Protein AF-A0A2V7V1M3-F1 (afdb_monomer_lite)

Sequence (64 aa):
MYAFTAPGSHVVFVCGSRFHEGWRRKPEWGEIILIHEALHSLGLGEDPPSSEEITARVAGSCAP

pLDDT: mean 94.41, std 5.61, range [60.38, 97.81]

Secondary structure (DSSP, 8-state):
--EE--TT-S-PEE-HHHHHHHHHH-HHHHHHHHHHHHHHHTT--SSSSPHHHHHHHHHHHS--

Structure (mmCIF, N/CA/C/O backbone):
data_AF-A0A2V7V1M3-F1
#
_entry.id   AF-A0A2V7V1M3-F1
#
loop_
_atom_site.group_PDB
_atom_site.id
_atom_site.type_symbol
_atom_site.label_atom_id
_atom_site.label_alt_id
_atom_site.label_comp_id
_atom_site.label_asym_id
_atom_site.label_entity_id
_atom_site.label_seq_id
_atom_site.pdbx_PDB_ins_code
_atom_site.Cartn_x
_atom_site.Cartn_y
_atom_site.Cartn_z
_atom_site.occupancy
_atom_site.B_iso_or_equiv
_atom_site.auth_seq_id
_atom_site.auth_comp_id
_atom_site.auth_asym_id
_atom_site.auth_atom_id
_atom_site.pdbx_PDB_model_num
ATOM 1 N N . MET A 1 1 ? -2.364 5.080 -8.081 1.00 79.62 1 MET A N 1
ATOM 2 C CA . MET A 1 1 ? -2.638 3.798 -7.417 1.00 79.62 1 MET A CA 1
ATOM 3 C C . MET A 1 1 ? -1.682 2.747 -7.950 1.00 79.62 1 MET A C 1
ATOM 5 O O . MET A 1 1 ? -1.564 2.626 -9.166 1.00 79.62 1 MET A O 1
ATOM 9 N N . TYR A 1 2 ? -0.929 2.102 -7.061 1.00 94.56 2 TYR A N 1
ATOM 10 C CA . TYR A 1 2 ? 0.047 1.054 -7.392 1.00 94.56 2 TYR A CA 1
ATOM 11 C C . TYR A 1 2 ? -0.469 -0.333 -6.982 1.00 94.56 2 TYR A C 1
ATOM 13 O O . TYR A 1 2 ? -0.208 -1.311 -7.673 1.00 94.56 2 TYR A O 1
ATOM 21 N N . ALA A 1 3 ? -1.247 -0.399 -5.908 1.00 97.06 3 ALA A N 1
ATOM 22 C CA . ALA A 1 3 ? -2.091 -1.519 -5.525 1.00 97.06 3 ALA A CA 1
ATOM 23 C C . ALA A 1 3 ? -3.342 -0.962 -4.818 1.00 97.06 3 ALA A C 1
ATOM 25 O O . AL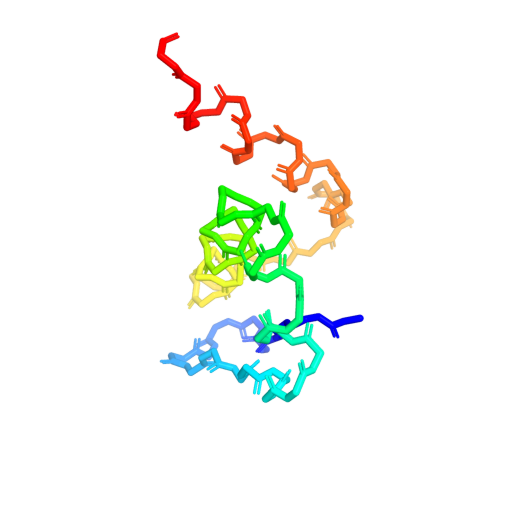A A 1 3 ? -3.407 0.254 -4.615 1.00 97.06 3 ALA A O 1
ATOM 26 N N . PHE A 1 4 ? -4.330 -1.812 -4.534 1.00 96.81 4 PHE A N 1
ATOM 27 C CA . PHE A 1 4 ? -5.518 -1.461 -3.753 1.00 96.81 4 PHE A CA 1
ATOM 28 C C . PHE A 1 4 ? -6.170 -2.685 -3.102 1.00 96.81 4 PHE A C 1
ATOM 30 O O . PHE A 1 4 ? -6.112 -3.793 -3.646 1.00 96.81 4 PHE A O 1
ATOM 37 N N . THR A 1 5 ? -6.857 -2.463 -1.985 1.00 97.50 5 THR A N 1
ATOM 38 C CA . THR A 1 5 ? -7.623 -3.471 -1.244 1.00 97.50 5 THR A CA 1
ATOM 39 C C . THR A 1 5 ? -8.924 -2.867 -0.735 1.00 97.50 5 THR A C 1
ATOM 41 O O . THR A 1 5 ? -8.946 -1.761 -0.206 1.00 97.50 5 THR A O 1
ATOM 44 N N . ALA A 1 6 ? -10.032 -3.594 -0.879 1.00 95.44 6 ALA A N 1
ATOM 45 C CA . ALA A 1 6 ? -11.266 -3.222 -0.192 1.00 95.44 6 ALA A CA 1
ATOM 46 C C . ALA A 1 6 ? -11.141 -3.582 1.302 1.00 95.44 6 ALA A C 1
ATOM 48 O O . ALA A 1 6 ? -10.713 -4.701 1.592 1.00 95.44 6 ALA A O 1
ATOM 49 N N . PRO A 1 7 ? -11.531 -2.710 2.251 1.00 96.12 7 PRO A N 1
ATOM 50 C CA . PRO A 1 7 ? -11.447 -3.030 3.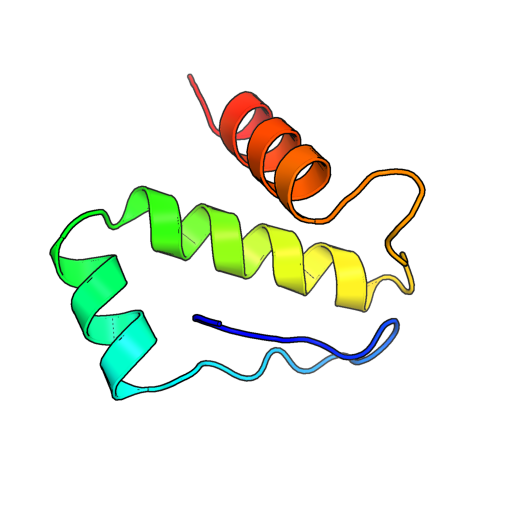672 1.00 96.12 7 PRO A CA 1
ATOM 51 C C . PRO A 1 7 ? -12.110 -4.374 4.022 1.00 96.12 7 PRO A C 1
ATOM 53 O O . PRO A 1 7 ? -13.255 -4.630 3.651 1.00 96.12 7 PRO A O 1
ATOM 56 N N . GLY A 1 8 ? -11.370 -5.247 4.709 1.00 95.50 8 GLY A N 1
ATOM 57 C CA . GLY A 1 8 ? -11.791 -6.600 5.097 1.00 95.50 8 GLY A CA 1
ATOM 58 C C . GLY A 1 8 ? -11.640 -7.664 4.000 1.00 95.50 8 GLY A C 1
ATOM 59 O O . GLY A 1 8 ? -11.905 -8.838 4.246 1.00 95.50 8 GLY A O 1
ATOM 60 N N . SER A 1 9 ? -11.211 -7.288 2.792 1.00 96.62 9 SER A N 1
ATOM 61 C CA . SER A 1 9 ? -10.873 -8.231 1.720 1.00 96.62 9 SER A CA 1
ATOM 62 C C . SER A 1 9 ? -9.557 -8.944 2.011 1.00 96.62 9 SER A C 1
ATOM 64 O O . SER A 1 9 ? -8.566 -8.308 2.346 1.00 96.62 9 SER A O 1
ATOM 66 N N . HIS A 1 10 ? -9.490 -10.250 1.752 1.00 95.50 10 HIS A N 1
ATOM 67 C CA . HIS A 1 10 ? -8.243 -11.024 1.816 1.00 95.50 10 HIS A CA 1
ATOM 68 C C . HIS A 1 10 ? -7.405 -10.963 0.524 1.00 95.50 10 HIS A C 1
ATOM 70 O O . HIS A 1 10 ? -6.500 -11.773 0.332 1.00 95.50 10 HIS A O 1
ATOM 76 N N . VAL A 1 11 ? -7.723 -10.040 -0.388 1.00 97.31 11 VAL A N 1
ATOM 77 C CA . VAL A 1 11 ? -7.067 -9.902 -1.696 1.00 97.31 11 VAL A CA 1
ATOM 78 C C . VAL A 1 11 ? -6.567 -8.476 -1.891 1.00 97.31 11 VAL A C 1
ATOM 80 O O . VAL A 1 11 ? -7.370 -7.542 -1.885 1.00 97.31 11 VAL A O 1
ATOM 83 N N . VAL A 1 12 ? -5.260 -8.353 -2.147 1.00 97.38 12 VAL A N 1
ATOM 84 C CA . VAL A 1 12 ? -4.599 -7.128 -2.615 1.00 97.38 12 VAL A CA 1
ATOM 85 C C . VAL A 1 12 ? -4.496 -7.172 -4.140 1.00 97.38 12 VAL A C 1
ATOM 87 O O . VAL A 1 12 ? -3.872 -8.075 -4.705 1.00 97.38 12 VAL A O 1
ATOM 90 N N . PHE A 1 13 ? -5.077 -6.190 -4.823 1.00 97.81 13 PHE A N 1
ATOM 91 C CA . PHE A 1 13 ? -4.970 -6.052 -6.273 1.00 97.81 13 PHE A CA 1
ATOM 92 C C . PHE A 1 13 ? -3.762 -5.194 -6.633 1.00 97.81 13 PHE A C 1
ATOM 94 O O . PHE A 1 13 ? -3.703 -4.016 -6.295 1.00 97.81 13 PHE A O 1
ATOM 101 N N . VAL A 1 14 ? -2.806 -5.764 -7.366 1.00 97.44 14 VAL A N 1
ATOM 102 C CA . VAL A 1 14 ? -1.593 -5.056 -7.797 1.00 97.44 14 VAL A CA 1
ATOM 103 C C . VAL A 1 14 ? -1.780 -4.482 -9.202 1.00 97.44 14 VAL A C 1
ATOM 105 O O . VAL A 1 14 ? -2.103 -5.203 -10.148 1.00 97.44 14 VAL A O 1
ATOM 108 N N . CYS A 1 15 ? -1.537 -3.181 -9.375 1.00 97.25 15 CYS A N 1
ATOM 109 C CA . CYS A 1 15 ? -1.614 -2.518 -10.675 1.00 97.25 15 CYS A CA 1
ATOM 110 C C . CYS A 1 15 ? -0.364 -2.835 -11.516 1.00 97.25 15 CYS A C 1
ATOM 112 O O . CYS A 1 15 ? 0.562 -2.031 -11.565 1.00 97.25 15 CYS A O 1
ATOM 114 N N . GLY A 1 16 ? -0.360 -3.993 -12.186 1.00 96.38 16 GLY A N 1
ATOM 115 C CA . GLY A 1 16 ? 0.737 -4.587 -12.973 1.00 96.38 16 GLY A CA 1
ATOM 116 C C . GLY A 1 16 ? 1.892 -3.664 -13.395 1.00 96.38 16 GLY A C 1
ATOM 117 O O . GLY A 1 16 ? 2.903 -3.581 -12.698 1.00 96.38 16 GLY A O 1
ATOM 118 N N . SER A 1 17 ? 1.776 -2.992 -14.547 1.00 96.19 17 SER A N 1
ATOM 119 C CA . SER A 1 17 ? 2.870 -2.183 -15.117 1.00 96.19 17 SER A CA 1
ATOM 120 C C . SER A 1 17 ? 3.291 -1.024 -14.213 1.00 96.19 17 SER A C 1
ATOM 122 O O . SER A 1 17 ? 4.481 -0.808 -13.994 1.00 96.19 17 SER A O 1
ATOM 124 N N . ARG A 1 18 ? 2.324 -0.315 -13.626 1.00 95.62 18 ARG A N 1
ATOM 125 C CA . ARG A 1 18 ? 2.587 0.840 -12.762 1.00 95.62 18 ARG A CA 1
ATOM 126 C C . ARG A 1 18 ? 3.318 0.441 -11.480 1.00 95.62 18 ARG A C 1
ATOM 128 O O . ARG A 1 18 ? 4.260 1.123 -11.084 1.00 95.62 18 ARG A O 1
ATOM 135 N N . PHE A 1 19 ? 2.911 -0.660 -10.850 1.00 96.50 19 PHE A N 1
ATOM 136 C CA . PHE A 1 19 ? 3.596 -1.232 -9.693 1.00 96.50 19 PHE A CA 1
ATOM 137 C C . PHE A 1 19 ? 5.010 -1.668 -1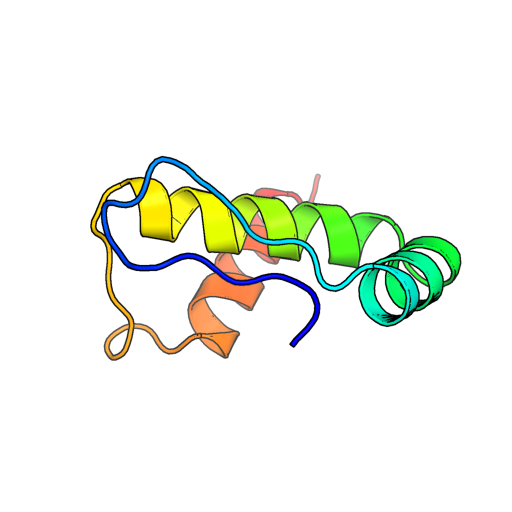0.061 1.00 96.50 19 PHE A C 1
ATOM 139 O O . PHE A 1 19 ? 5.957 -1.302 -9.375 1.00 96.50 19 PHE A O 1
ATOM 146 N N . HIS A 1 20 ? 5.168 -2.380 -11.178 1.00 96.12 20 HIS A N 1
ATOM 147 C CA . HIS A 1 20 ? 6.471 -2.849 -11.635 1.00 96.12 20 HIS A CA 1
ATOM 148 C C . HIS A 1 20 ? 7.457 -1.697 -11.897 1.00 96.12 20 HIS A C 1
ATOM 150 O O . HIS A 1 20 ? 8.604 -1.746 -11.454 1.00 96.12 20 HIS A O 1
ATOM 156 N N . GLU A 1 21 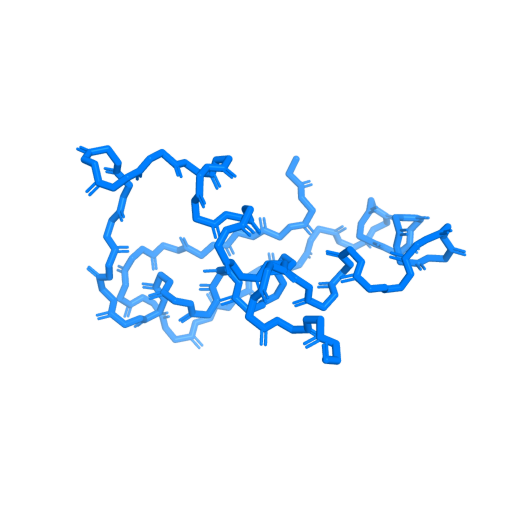? 7.018 -0.637 -12.577 1.00 95.62 21 GLU A N 1
ATOM 157 C CA . GLU A 1 21 ? 7.843 0.550 -12.819 1.00 95.62 21 GLU A CA 1
ATOM 158 C C . GLU A 1 21 ? 8.217 1.277 -11.523 1.00 95.62 21 GLU A C 1
ATOM 160 O O . GLU A 1 21 ? 9.362 1.711 -11.376 1.00 95.62 21 GLU A O 1
ATOM 165 N N . GLY A 1 22 ? 7.278 1.388 -10.577 1.00 93.38 22 GLY A N 1
ATOM 166 C CA . GLY A 1 22 ? 7.529 1.955 -9.251 1.00 93.38 22 GLY A CA 1
ATOM 167 C C . GLY A 1 22 ? 8.555 1.137 -8.466 1.00 93.38 22 GLY A C 1
ATOM 168 O O . GLY A 1 22 ? 9.564 1.683 -8.021 1.00 93.38 22 GLY A O 1
ATOM 169 N N . TRP A 1 23 ? 8.351 -0.181 -8.395 1.00 94.25 23 TRP A N 1
ATOM 170 C CA . TRP A 1 23 ? 9.247 -1.132 -7.737 1.00 94.25 23 TRP A CA 1
ATOM 171 C C . TRP A 1 23 ? 10.672 -1.045 -8.281 1.00 94.25 23 TRP A C 1
ATOM 173 O O . TRP A 1 23 ? 11.630 -0.957 -7.522 1.00 94.25 23 TRP A O 1
ATOM 183 N N . ARG A 1 24 ? 10.834 -1.007 -9.609 1.00 96.56 24 ARG A N 1
ATOM 184 C CA . ARG A 1 24 ? 12.159 -0.897 -10.238 1.00 96.56 24 ARG A CA 1
ATOM 185 C C . ARG A 1 24 ? 12.912 0.383 -9.879 1.00 96.56 24 ARG A C 1
ATOM 187 O O . ARG A 1 24 ? 14.135 0.391 -9.970 1.00 96.56 24 ARG A O 1
ATOM 194 N N . ARG A 1 25 ? 12.202 1.464 -9.547 1.00 95.00 25 ARG A N 1
ATOM 195 C CA . ARG A 1 25 ? 12.805 2.749 -9.162 1.00 95.00 25 ARG A CA 1
ATOM 196 C C . ARG A 1 25 ? 13.097 2.819 -7.669 1.00 95.00 25 ARG A C 1
ATOM 198 O O . ARG A 1 25 ? 14.097 3.418 -7.291 1.00 95.00 25 ARG A O 1
ATOM 205 N N . LYS A 1 26 ? 12.205 2.263 -6.848 1.00 94.25 26 LYS A N 1
ATOM 206 C CA . LYS A 1 26 ? 12.257 2.346 -5.390 1.00 94.25 26 LYS A CA 1
ATOM 207 C C . LYS A 1 26 ? 11.576 1.113 -4.769 1.00 94.25 26 LYS A C 1
ATOM 209 O O . LYS A 1 26 ? 10.377 1.184 -4.478 1.00 94.25 26 LYS A O 1
ATOM 214 N N . PRO A 1 27 ? 12.289 -0.022 -4.628 1.00 93.88 27 PRO A N 1
ATOM 215 C CA . PRO A 1 27 ? 11.714 -1.279 -4.143 1.00 93.88 27 PRO A CA 1
ATOM 216 C C . PRO A 1 27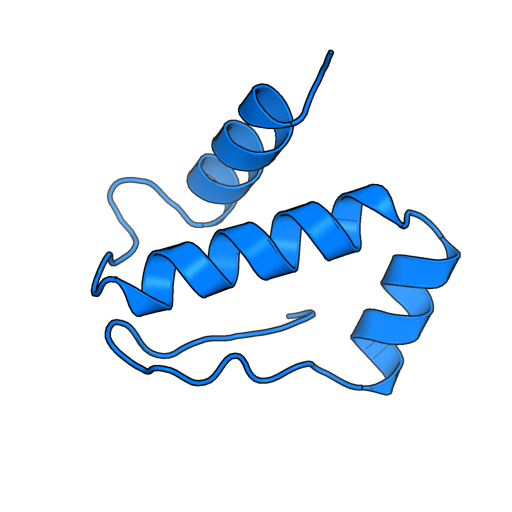 ? 11.013 -1.136 -2.791 1.00 93.88 27 PRO A C 1
ATOM 218 O O . PRO A 1 27 ? 9.891 -1.610 -2.627 1.00 93.88 27 PRO A O 1
ATOM 221 N N . GLU A 1 28 ? 11.607 -0.370 -1.873 1.00 94.12 28 GLU A N 1
ATOM 222 C CA . GLU A 1 28 ? 11.062 -0.122 -0.539 1.00 94.12 28 GLU A CA 1
ATOM 223 C C . GLU A 1 28 ? 9.678 0.542 -0.593 1.00 94.12 28 GLU A C 1
ATOM 225 O O . GLU A 1 28 ? 8.823 0.298 0.252 1.00 94.12 28 GLU A O 1
ATOM 230 N N . TRP A 1 29 ? 9.403 1.345 -1.628 1.00 93.88 29 TRP A N 1
ATOM 231 C CA . TRP A 1 29 ? 8.092 1.970 -1.801 1.00 93.88 29 TRP A CA 1
ATOM 232 C C . TRP A 1 29 ? 7.025 0.933 -2.161 1.00 93.88 29 TRP A C 1
ATOM 234 O O . TRP A 1 29 ? 5.887 1.040 -1.716 1.00 93.88 29 TRP A O 1
ATOM 244 N N . GLY A 1 30 ? 7.390 -0.084 -2.944 1.00 95.06 30 GLY A N 1
ATOM 245 C CA . GLY A 1 30 ? 6.498 -1.189 -3.275 1.00 95.06 30 GLY A CA 1
ATOM 246 C C . GLY A 1 30 ? 6.165 -2.057 -2.064 1.00 95.06 30 GLY A C 1
ATOM 247 O O . GLY A 1 30 ? 5.008 -2.429 -1.890 1.00 95.06 30 GLY A O 1
ATOM 248 N N . GLU A 1 31 ? 7.149 -2.324 -1.205 1.00 95.56 31 GLU A N 1
ATOM 249 C CA . GLU A 1 31 ? 6.948 -3.035 0.066 1.00 95.56 31 GLU A CA 1
ATOM 250 C C . GLU A 1 31 ? 6.001 -2.259 0.989 1.00 95.56 31 GLU A C 1
ATOM 252 O O . GLU A 1 31 ? 5.019 -2.819 1.477 1.00 95.56 31 GLU A O 1
ATOM 257 N N . ILE A 1 32 ? 6.235 -0.951 1.145 1.00 96.88 32 ILE A N 1
ATOM 258 C CA . ILE A 1 32 ? 5.387 -0.056 1.943 1.00 96.88 32 ILE A CA 1
ATOM 259 C C . ILE A 1 32 ? 3.938 -0.063 1.439 1.00 96.88 32 ILE A C 1
ATOM 261 O O . ILE A 1 32 ? 3.023 -0.200 2.249 1.00 96.88 32 ILE A O 1
ATOM 265 N N . ILE A 1 33 ? 3.713 0.044 0.121 1.00 96.38 33 ILE A N 1
ATOM 266 C CA . ILE A 1 33 ? 2.357 -0.033 -0.450 1.00 96.38 33 ILE A CA 1
ATOM 267 C C . ILE A 1 33 ? 1.711 -1.377 -0.116 1.00 96.38 33 ILE A C 1
ATOM 269 O O . ILE A 1 33 ? 0.563 -1.414 0.305 1.00 96.38 33 ILE A O 1
ATOM 273 N N . LEU A 1 34 ? 2.412 -2.496 -0.321 1.00 97.06 34 LEU A N 1
ATOM 274 C CA . LEU A 1 34 ? 1.813 -3.813 -0.091 1.00 97.06 34 LEU A CA 1
ATOM 275 C C . LEU A 1 34 ? 1.433 -4.014 1.378 1.00 97.06 34 LEU A C 1
ATOM 277 O O . LEU A 1 34 ? 0.387 -4.595 1.654 1.00 97.06 34 LEU A O 1
ATOM 281 N N . ILE A 1 35 ? 2.239 -3.503 2.312 1.00 96.88 35 ILE A N 1
ATOM 282 C CA . ILE A 1 35 ? 1.916 -3.534 3.741 1.00 96.88 35 ILE A CA 1
ATOM 283 C C . ILE A 1 35 ? 0.727 -2.619 4.049 1.00 96.88 35 ILE A C 1
ATOM 285 O O . ILE A 1 35 ? -0.181 -3.050 4.752 1.00 96.88 35 ILE A O 1
ATOM 289 N N . HIS A 1 36 ? 0.691 -1.400 3.501 1.00 97.69 36 HIS A N 1
ATOM 290 C CA . HIS A 1 36 ? -0.457 -0.494 3.621 1.00 97.69 36 HIS A CA 1
ATOM 291 C C . HIS A 1 36 ? -1.752 -1.199 3.198 1.00 97.69 36 HIS A C 1
ATOM 293 O O . HIS A 1 36 ? -2.711 -1.274 3.960 1.00 97.69 36 HIS A O 1
ATOM 299 N N . GLU A 1 37 ? -1.763 -1.793 2.009 1.00 97.75 37 GLU A N 1
ATOM 300 C CA . GLU A 1 37 ? -2.939 -2.483 1.484 1.00 97.75 37 GLU A CA 1
ATOM 301 C C . GLU A 1 37 ? -3.299 -3.731 2.306 1.00 97.75 37 GLU A C 1
ATOM 303 O O . GLU A 1 37 ? -4.475 -4.038 2.514 1.00 97.75 37 GLU A O 1
ATOM 308 N N . ALA A 1 38 ? -2.299 -4.428 2.851 1.00 96.94 38 ALA A N 1
ATOM 309 C CA . ALA A 1 38 ? -2.525 -5.526 3.780 1.00 96.94 38 ALA A CA 1
ATOM 310 C C . ALA A 1 38 ? -3.176 -5.057 5.094 1.00 96.94 38 ALA A C 1
ATOM 312 O O . ALA A 1 38 ? -3.959 -5.809 5.671 1.00 96.94 38 ALA A O 1
ATOM 313 N N . LEU A 1 39 ? -2.943 -3.827 5.565 1.00 96.44 39 LEU A N 1
ATOM 314 C CA . LEU A 1 39 ? -3.662 -3.294 6.731 1.00 96.44 39 LEU A CA 1
ATOM 315 C C . LEU A 1 39 ? -5.160 -3.152 6.448 1.00 96.44 39 LEU A C 1
ATOM 317 O O . LEU A 1 39 ? -5.977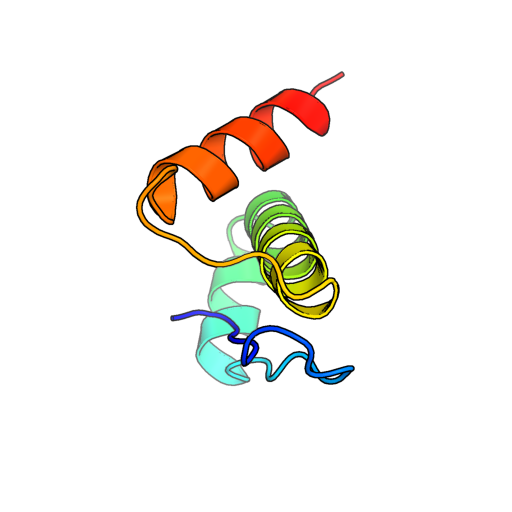 -3.489 7.306 1.00 96.44 39 LEU A O 1
ATOM 321 N N . HIS A 1 40 ? -5.540 -2.748 5.234 1.00 97.31 40 HIS A N 1
ATOM 322 C CA . HIS A 1 40 ? -6.949 -2.718 4.838 1.00 97.31 40 HIS A CA 1
ATOM 323 C C . HIS A 1 40 ? -7.586 -4.109 4.831 1.00 97.31 40 HIS A C 1
ATOM 325 O O . HIS A 1 40 ? -8.768 -4.232 5.154 1.00 97.31 40 HIS A O 1
ATOM 331 N N . SER A 1 41 ? -6.821 -5.180 4.592 1.00 96.50 41 SER A N 1
ATOM 332 C CA . SER A 1 41 ? -7.340 -6.553 4.718 1.00 96.50 41 SER A CA 1
ATOM 333 C C . SER A 1 41 ? -7.844 -6.899 6.126 1.00 96.50 41 SER A C 1
ATOM 335 O O . SER A 1 41 ? -8.698 -7.770 6.279 1.00 96.50 41 SER A O 1
ATOM 337 N N . LEU A 1 42 ? -7.392 -6.168 7.153 1.00 95.44 42 LEU A N 1
ATOM 338 C CA . LEU A 1 42 ? -7.850 -6.307 8.539 1.00 95.44 42 LEU A CA 1
ATOM 339 C C . LEU A 1 42 ? -9.188 -5.595 8.813 1.00 95.44 42 LEU A C 1
ATOM 341 O O . LEU A 1 42 ? -9.660 -5.592 9.947 1.00 95.44 42 LEU A O 1
ATOM 345 N N . GLY A 1 43 ? -9.797 -4.969 7.801 1.00 95.56 43 GLY A N 1
ATOM 346 C CA . GLY A 1 43 ? -11.026 -4.182 7.950 1.00 95.56 43 GLY A CA 1
ATOM 347 C C . GLY A 1 43 ? -10.793 -2.746 8.417 1.00 95.56 43 GLY A C 1
ATOM 348 O O . GLY A 1 43 ? -11.755 -2.050 8.735 1.00 95.56 43 GLY A O 1
ATOM 349 N N . LEU A 1 44 ? -9.537 -2.292 8.458 1.00 91.94 44 LEU A N 1
ATOM 350 C CA . LEU A 1 44 ? -9.193 -0.914 8.801 1.00 91.94 44 LEU A CA 1
ATOM 351 C C . LEU A 1 44 ? -9.528 0.009 7.621 1.00 91.94 44 LEU A C 1
ATOM 353 O O . LEU A 1 44 ? -9.183 -0.300 6.482 1.00 91.94 44 LEU A O 1
ATOM 357 N N . GLY A 1 45 ? -10.214 1.118 7.889 1.00 91.19 45 GLY A N 1
ATOM 358 C CA . GLY A 1 45 ? -10.511 2.159 6.901 1.00 91.19 45 GLY A CA 1
ATOM 359 C C . GLY A 1 45 ? -9.482 3.292 6.906 1.00 91.19 45 GLY A C 1
ATOM 360 O O . GLY A 1 45 ? -8.488 3.239 7.629 1.00 91.19 45 GLY A O 1
ATOM 361 N N . GLU A 1 46 ? -9.765 4.325 6.121 1.00 93.62 46 GLU A N 1
ATOM 362 C CA . GLU A 1 46 ? -9.039 5.599 6.110 1.00 93.62 46 GLU A CA 1
ATOM 363 C C . GLU A 1 46 ? -9.957 6.727 6.620 1.00 93.62 46 GLU A C 1
ATOM 365 O O . GLU A 1 46 ? -11.178 6.569 6.651 1.00 93.62 46 GLU A O 1
ATOM 370 N N . ASP A 1 47 ? -9.358 7.853 7.017 1.00 87.56 47 ASP A N 1
ATOM 371 C CA . ASP A 1 47 ? -10.001 9.089 7.489 1.00 87.56 47 ASP A CA 1
ATOM 372 C C . ASP A 1 47 ? -10.855 8.955 8.772 1.00 87.56 47 ASP A C 1
ATOM 374 O O . ASP A 1 47 ? -12.090 8.999 8.715 1.00 87.56 47 ASP A O 1
ATOM 378 N N . PRO A 1 48 ? -10.225 8.901 9.973 1.00 86.12 48 PRO A N 1
ATOM 379 C CA . PRO A 1 48 ? -8.781 8.999 10.259 1.00 86.12 48 PRO A CA 1
ATOM 380 C C . PRO A 1 48 ? -8.089 7.649 10.561 1.00 86.12 48 PRO A C 1
ATOM 382 O O . PRO A 1 48 ? -8.706 6.788 11.197 1.00 86.12 48 PRO A O 1
ATOM 385 N N . PRO A 1 49 ? -6.776 7.489 10.259 1.00 93.06 49 PRO A N 1
ATOM 386 C CA . PRO A 1 49 ? -5.851 8.412 9.560 1.00 93.06 49 PRO A CA 1
ATOM 387 C C . PRO A 1 49 ? -5.989 8.392 8.020 1.00 93.06 49 PRO A C 1
ATOM 389 O O . PRO A 1 49 ? -6.581 7.462 7.479 1.00 93.06 49 PRO A O 1
ATOM 392 N N . SER A 1 50 ? -5.437 9.394 7.316 1.00 96.06 50 SER A N 1
ATOM 393 C CA . SER A 1 50 ? -5.468 9.440 5.839 1.00 96.06 50 SER A CA 1
ATOM 394 C C . SER A 1 50 ? -4.537 8.400 5.206 1.00 96.06 50 SER A C 1
ATOM 396 O O . SER A 1 50 ? -3.598 7.917 5.849 1.00 96.06 50 SER A O 1
ATOM 398 N N . SER A 1 51 ? -4.740 8.110 3.920 1.00 95.06 51 SER A N 1
ATOM 399 C CA . SER A 1 51 ? -3.907 7.173 3.155 1.00 95.06 51 SER A CA 1
ATOM 400 C C . SER A 1 51 ? -2.410 7.507 3.197 1.00 95.06 51 SER A C 1
ATOM 402 O O . SER A 1 51 ? -1.547 6.647 3.423 1.00 95.06 51 SER A O 1
ATOM 404 N N . GLU A 1 52 ? -2.073 8.787 3.031 1.00 95.62 52 GLU A N 1
ATOM 405 C CA . GLU A 1 52 ? -0.697 9.278 3.094 1.00 95.62 52 GLU A CA 1
ATOM 406 C C . GLU A 1 52 ? -0.104 9.102 4.491 1.00 95.62 52 GLU A C 1
ATOM 408 O O . GLU A 1 52 ? 1.069 8.749 4.627 1.00 95.62 52 GLU A O 1
ATOM 413 N N . GLU A 1 53 ? -0.908 9.313 5.531 1.00 97.44 53 GLU A N 1
ATOM 414 C CA . GLU A 1 53 ? -0.463 9.165 6.909 1.00 97.44 53 GLU A CA 1
ATOM 415 C C . GLU A 1 53 ? -0.235 7.692 7.274 1.00 97.44 53 GLU A C 1
ATOM 417 O O . GLU A 1 53 ? 0.782 7.369 7.891 1.00 97.44 53 GLU A O 1
ATOM 422 N N . ILE A 1 54 ? -1.108 6.779 6.834 1.00 96.75 54 ILE A N 1
ATOM 423 C CA . ILE A 1 54 ? -0.884 5.328 6.959 1.00 96.75 54 ILE A CA 1
ATOM 424 C C . ILE A 1 54 ? 0.422 4.951 6.262 1.00 96.75 54 ILE A C 1
ATOM 426 O O . ILE A 1 54 ? 1.285 4.313 6.864 1.00 96.75 54 ILE A O 1
ATOM 430 N N . THR A 1 55 ? 0.605 5.399 5.018 1.00 96.12 55 THR A N 1
ATOM 431 C CA . THR A 1 55 ? 1.820 5.141 4.232 1.00 96.12 55 THR A CA 1
ATOM 432 C C . THR A 1 55 ? 3.076 5.636 4.954 1.00 96.12 55 THR A C 1
ATOM 434 O O . THR A 1 55 ? 4.071 4.914 5.031 1.00 96.12 55 THR A O 1
ATOM 437 N N . ALA A 1 56 ? 3.036 6.837 5.537 1.00 96.50 56 ALA A N 1
ATOM 438 C CA . ALA A 1 56 ? 4.148 7.397 6.300 1.00 96.50 56 ALA A CA 1
ATOM 439 C C . ALA A 1 56 ? 4.446 6.600 7.582 1.00 96.50 56 ALA A C 1
ATOM 441 O O . ALA A 1 56 ? 5.612 6.373 7.904 1.00 96.50 56 ALA A O 1
ATOM 442 N N . ARG A 1 57 ? 3.414 6.134 8.297 1.00 96.44 57 ARG A N 1
ATOM 443 C CA . ARG A 1 57 ? 3.568 5.301 9.502 1.00 96.44 57 ARG A CA 1
ATOM 444 C C . ARG A 1 57 ? 4.149 3.926 9.184 1.00 96.44 57 ARG A C 1
ATOM 446 O O . ARG A 1 57 ? 5.020 3.457 9.916 1.00 96.44 57 ARG A O 1
ATOM 453 N N . VAL A 1 58 ? 3.710 3.301 8.089 1.00 96.62 58 VAL A N 1
ATOM 454 C CA . VAL A 1 58 ? 4.292 2.044 7.592 1.00 96.62 58 VAL A CA 1
ATOM 455 C C . VAL A 1 58 ? 5.763 2.261 7.246 1.00 96.62 58 VAL A C 1
ATOM 457 O O . VAL A 1 58 ? 6.617 1.548 7.762 1.00 96.62 58 VAL A O 1
ATOM 460 N N . ALA A 1 59 ? 6.078 3.300 6.467 1.00 96.19 59 ALA A N 1
ATOM 461 C CA . ALA A 1 59 ? 7.456 3.639 6.121 1.00 96.19 59 ALA A CA 1
ATOM 462 C C . ALA A 1 59 ? 8.342 3.857 7.361 1.00 96.19 59 ALA A C 1
ATOM 464 O O . ALA A 1 59 ? 9.457 3.346 7.414 1.00 96.19 59 ALA A O 1
ATOM 465 N N . GLY A 1 60 ? 7.836 4.573 8.371 1.00 96.50 60 GLY A N 1
ATOM 466 C CA . GLY A 1 60 ? 8.543 4.801 9.633 1.00 96.50 60 GLY A CA 1
ATOM 467 C C . GLY A 1 60 ? 8.745 3.534 10.468 1.00 96.50 60 GLY A C 1
ATOM 468 O O . GLY A 1 60 ? 9.734 3.438 11.183 1.00 96.50 60 GLY A O 1
ATOM 469 N N . SER A 1 61 ? 7.845 2.554 10.350 1.00 94.31 61 SER A N 1
ATOM 470 C CA . SER A 1 61 ? 7.931 1.265 11.055 1.00 94.31 61 SER A CA 1
ATOM 471 C C . SER A 1 61 ? 8.842 0.253 10.349 1.00 94.31 61 SER A C 1
ATOM 473 O O . SER A 1 61 ? 9.289 -0.705 10.973 1.00 94.31 61 SER A O 1
ATOM 475 N N . CYS A 1 62 ? 9.102 0.448 9.053 1.00 91.94 62 CYS A N 1
ATOM 476 C CA . CYS A 1 62 ? 10.010 -0.374 8.252 1.00 91.94 62 CYS A CA 1
ATOM 477 C C . CYS A 1 62 ? 11.450 0.171 8.207 1.00 91.94 62 CYS A C 1
ATOM 479 O O . CYS A 1 62 ? 12.324 -0.486 7.641 1.00 91.94 62 CYS A O 1
ATOM 481 N N . ALA A 1 63 ? 11.708 1.361 8.758 1.00 77.69 63 ALA A N 1
ATOM 482 C CA . ALA A 1 63 ? 13.058 1.905 8.871 1.00 77.69 63 ALA A CA 1
ATOM 483 C C . ALA A 1 63 ? 13.872 1.150 9.953 1.00 77.69 63 ALA A C 1
ATOM 485 O O . ALA A 1 63 ? 13.270 0.686 10.923 1.00 77.69 63 ALA A O 1
ATOM 486 N N . PRO A 1 64 ? 15.205 1.011 9.797 1.00 60.38 64 PRO A N 1
ATOM 487 C CA . PRO A 1 64 ? 16.077 0.398 10.805 1.00 60.38 64 PRO A CA 1
ATOM 488 C C . PRO A 1 64 ? 16.067 1.107 12.162 1.00 60.38 64 PRO A C 1
ATOM 490 O O . PRO A 1 64 ? 15.931 2.354 12.179 1.00 60.38 64 PRO A O 1
#

Radius of gyration: 11.48 Å; chains: 1; bounding box: 28×20×26 Å

Foldseek 3Di:
DQWAAAQLDPDIGGPPPSVVVVCVVPVLLSVLVVVLRVVSNPRDDPDVVHSVVSSVVSSVVPDD